Protein AF-A0A819F7Z0-F1 (afdb_monomer)

Radius of gyration: 18.14 Å; Cα contacts (8 Å, |Δi|>4): 166; chains: 1; bounding box: 42×40×56 Å

Structure (mmCIF, N/CA/C/O backbone):
data_AF-A0A819F7Z0-F1
#
_entry.id   AF-A0A819F7Z0-F1
#
loop_
_atom_site.group_PDB
_atom_site.id
_atom_site.type_symbol
_atom_site.label_atom_id
_atom_site.label_alt_id
_atom_site.label_comp_id
_atom_site.label_asym_id
_atom_site.label_entity_id
_atom_site.label_seq_id
_atom_site.pdbx_PDB_ins_code
_atom_site.Cartn_x
_atom_site.Cartn_y
_atom_site.Cartn_z
_atom_site.occupancy
_atom_site.B_iso_or_equiv
_atom_site.auth_seq_id
_atom_site.auth_comp_id
_atom_site.auth_asym_id
_atom_site.auth_atom_id
_atom_site.pdbx_PDB_model_num
ATOM 1 N N . MET A 1 1 ? -5.769 -18.808 21.322 1.00 32.03 1 MET A N 1
ATOM 2 C CA . MET A 1 1 ? -6.164 -18.012 22.504 1.00 32.03 1 MET A CA 1
ATOM 3 C C . MET A 1 1 ? -4.996 -17.107 22.854 1.00 32.03 1 MET A C 1
ATOM 5 O O . MET A 1 1 ? -4.140 -17.500 23.637 1.00 32.03 1 MET A O 1
ATOM 9 N N . ILE A 1 2 ? -4.914 -15.961 22.182 1.00 36.50 2 ILE A N 1
ATOM 10 C CA . ILE A 1 2 ? -3.963 -14.889 22.500 1.00 36.50 2 ILE A CA 1
ATOM 11 C C . ILE A 1 2 ? -4.590 -14.080 23.650 1.00 36.50 2 ILE A C 1
AT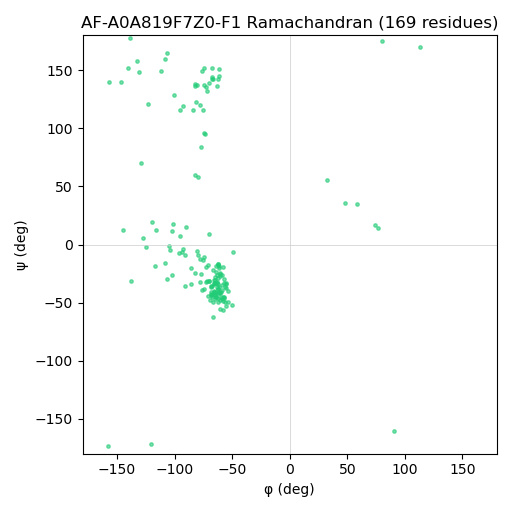OM 13 O O . ILE A 1 2 ? -5.813 -13.970 23.746 1.00 36.50 2 ILE A O 1
ATOM 17 N N . ASN A 1 3 ? -3.778 -13.692 24.634 1.00 37.12 3 ASN A N 1
ATOM 18 C CA . ASN A 1 3 ? -4.237 -13.242 25.948 1.00 37.12 3 ASN A CA 1
ATOM 19 C C . ASN A 1 3 ? -4.699 -11.777 25.912 1.00 37.12 3 ASN A C 1
ATOM 21 O O . ASN A 1 3 ? -3.964 -10.910 25.461 1.00 37.12 3 ASN A O 1
ATOM 25 N N . ASN A 1 4 ? -5.821 -11.473 26.577 1.00 44.72 4 ASN A N 1
ATOM 26 C CA . ASN A 1 4 ? -6.357 -10.119 26.844 1.00 44.72 4 ASN A CA 1
ATOM 27 C C . ASN A 1 4 ? -5.362 -9.087 27.437 1.00 44.72 4 ASN A C 1
ATOM 29 O O . ASN A 1 4 ? -5.719 -7.924 27.613 1.00 44.72 4 ASN A O 1
ATOM 33 N N . LYS A 1 5 ? -4.138 -9.492 27.799 1.00 42.12 5 LYS A N 1
ATOM 34 C CA . LYS A 1 5 ? -3.077 -8.592 28.271 1.00 42.12 5 LYS A CA 1
ATOM 35 C C . LYS A 1 5 ? -2.405 -7.815 27.133 1.00 42.12 5 LYS A C 1
ATOM 37 O O . LYS A 1 5 ? -1.936 -6.710 27.391 1.00 42.12 5 LYS A O 1
ATOM 42 N N . ASP A 1 6 ? -2.418 -8.339 25.908 1.00 55.25 6 ASP A N 1
ATOM 43 C CA . ASP A 1 6 ? -1.746 -7.717 24.759 1.00 55.25 6 ASP A CA 1
ATOM 44 C C . ASP A 1 6 ? -2.567 -6.535 24.195 1.00 55.25 6 ASP A C 1
ATOM 46 O O . ASP A 1 6 ? -2.015 -5.495 23.840 1.00 55.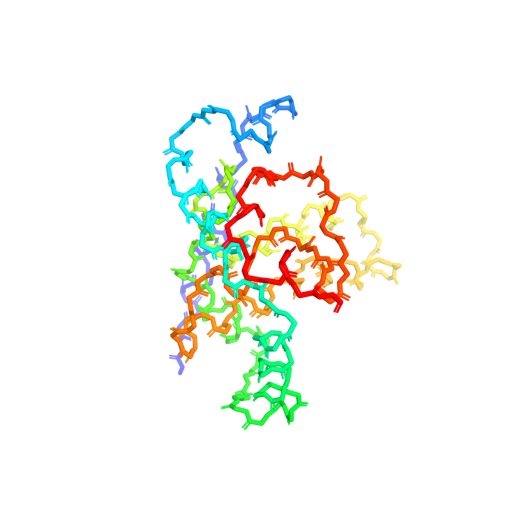25 6 ASP A O 1
ATOM 50 N N . ASN A 1 7 ? -3.901 -6.600 24.279 1.00 53.47 7 ASN A N 1
ATOM 51 C CA . ASN A 1 7 ? -4.796 -5.527 23.812 1.00 53.47 7 ASN A CA 1
ATOM 52 C C . ASN A 1 7 ? -4.681 -4.243 24.654 1.00 53.47 7 ASN A C 1
ATOM 54 O O . ASN A 1 7 ? -4.752 -3.134 24.126 1.00 53.47 7 ASN A O 1
ATOM 58 N N . ALA A 1 8 ? -4.475 -4.378 25.969 1.00 52.91 8 ALA A N 1
ATOM 59 C CA . ALA A 1 8 ? -4.279 -3.233 26.863 1.00 52.91 8 ALA A CA 1
ATOM 60 C C . ALA A 1 8 ? -2.928 -2.534 26.623 1.00 52.91 8 ALA A C 1
ATOM 62 O O . ALA A 1 8 ? -2.832 -1.318 26.775 1.00 52.91 8 ALA A O 1
ATOM 63 N N . SER A 1 9 ? -1.905 -3.295 26.216 1.00 56.44 9 SER A N 1
ATOM 64 C CA . SER A 1 9 ? -0.595 -2.774 25.809 1.00 56.44 9 SER A CA 1
ATOM 65 C C . SER A 1 9 ? -0.711 -1.918 24.545 1.00 56.44 9 SER A C 1
ATOM 67 O O . SER A 1 9 ? -0.237 -0.785 24.532 1.00 56.44 9 SER A O 1
ATOM 69 N N . ILE A 1 10 ? -1.423 -2.410 23.524 1.00 59.09 10 ILE A N 1
ATOM 70 C CA . ILE A 1 10 ? -1.656 -1.682 22.266 1.00 59.09 10 ILE A CA 1
ATOM 71 C C . ILE A 1 10 ? -2.378 -0.348 22.532 1.00 59.09 10 ILE A C 1
ATOM 73 O O . ILE A 1 10 ? -1.949 0.709 22.073 1.00 59.09 10 ILE A O 1
ATOM 77 N N . LEU A 1 11 ? -3.440 -0.364 23.340 1.00 53.66 11 LEU A N 1
ATOM 78 C CA . LEU A 1 11 ? -4.194 0.851 23.672 1.00 53.66 11 LEU A CA 1
ATOM 79 C C . LEU A 1 11 ? -3.381 1.866 24.492 1.00 53.66 11 LEU A C 1
ATOM 81 O O . LEU A 1 11 ? -3.565 3.071 24.329 1.00 53.66 11 LEU A O 1
ATOM 85 N N . GLN A 1 12 ? -2.477 1.403 25.360 1.00 52.19 12 GLN A N 1
ATOM 86 C CA . GLN A 1 12 ? -1.615 2.293 26.136 1.00 52.19 12 GLN A CA 1
ATOM 87 C C . GLN A 1 12 ? -0.564 2.971 25.246 1.00 52.19 12 GLN A C 1
ATOM 89 O O . GLN A 1 12 ? -0.399 4.184 25.338 1.00 52.19 12 GLN A O 1
ATOM 94 N N . THR A 1 13 ? 0.086 2.222 24.350 1.00 56.31 13 THR A N 1
ATOM 95 C CA . THR A 1 13 ? 1.039 2.769 23.368 1.00 56.31 13 THR A CA 1
ATOM 96 C C . THR A 1 13 ? 0.366 3.766 22.422 1.00 56.31 13 THR A C 1
ATOM 98 O O . THR A 1 13 ? 0.943 4.797 22.091 1.00 56.31 13 THR A 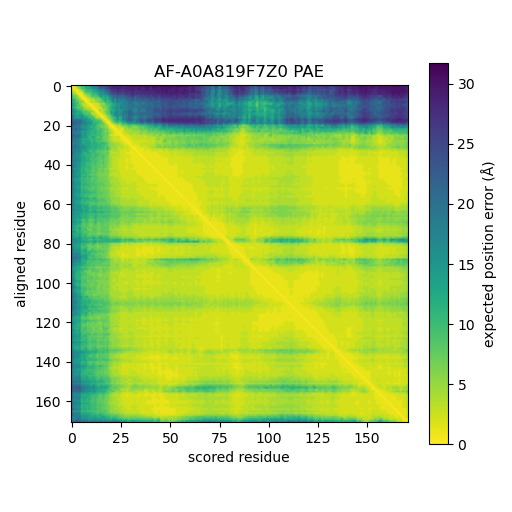O 1
ATOM 101 N N . PHE A 1 14 ? -0.885 3.506 22.041 1.00 54.91 14 PHE A N 1
ATOM 102 C CA . PHE A 1 14 ? -1.673 4.375 21.174 1.00 54.91 14 PHE A CA 1
ATOM 103 C C . PHE A 1 14 ? -1.891 5.794 21.738 1.00 54.91 14 PHE A C 1
ATOM 105 O O . PHE A 1 14 ? -1.789 6.779 21.005 1.00 54.91 14 PHE A O 1
ATOM 112 N N . CYS A 1 15 ? -2.158 5.922 23.042 1.00 51.34 15 CYS A N 1
ATOM 113 C CA . CYS A 1 15 ? -2.369 7.221 23.693 1.00 51.34 15 CYS A CA 1
ATOM 114 C C . CYS A 1 15 ? -1.129 8.133 23.674 1.00 51.34 15 CYS A C 1
ATOM 116 O O . CYS A 1 15 ? -1.281 9.353 23.743 1.00 51.34 15 CYS A O 1
ATOM 118 N N . ASP A 1 16 ? 0.069 7.560 23.546 1.00 50.47 16 ASP A N 1
ATOM 119 C CA . ASP A 1 16 ? 1.340 8.283 23.657 1.00 50.47 16 ASP A CA 1
ATOM 120 C C . ASP A 1 16 ? 1.893 8.760 22.293 1.00 50.47 16 ASP A C 1
ATOM 122 O O . ASP A 1 16 ? 2.869 9.508 22.243 1.00 50.47 16 ASP A O 1
ATOM 126 N N . LEU A 1 17 ? 1.261 8.379 21.172 1.00 55.66 17 LEU A N 1
ATOM 127 C CA . LEU A 1 17 ? 1.773 8.572 19.804 1.00 55.66 17 LEU A CA 1
ATOM 128 C C . LEU A 1 17 ? 1.370 9.885 19.107 1.00 55.66 17 LEU A C 1
ATOM 130 O O . LEU A 1 17 ? 1.550 10.031 17.897 1.00 55.66 17 LEU A O 1
ATOM 134 N N . SER A 1 18 ? 0.864 10.888 19.829 1.00 50.31 18 SER A N 1
ATOM 135 C CA . SER A 1 18 ? 0.569 12.189 19.211 1.00 50.31 18 SER A CA 1
ATOM 136 C C . SER A 1 18 ? 1.851 13.007 18.984 1.00 50.31 18 SER A C 1
ATOM 138 O O . SER A 1 18 ? 2.216 13.862 19.794 1.00 50.31 18 SER A O 1
ATOM 140 N N . ALA A 1 19 ? 2.547 12.750 17.878 1.00 56.69 19 ALA A N 1
ATOM 141 C CA . ALA A 1 19 ? 3.685 13.553 17.451 1.00 56.69 19 ALA A CA 1
ATOM 142 C C . ALA A 1 19 ? 3.233 14.920 16.901 1.00 56.69 19 ALA A C 1
ATOM 144 O O . ALA A 1 19 ? 2.302 15.034 16.105 1.00 56.69 19 ALA A O 1
ATOM 145 N N . THR A 1 20 ? 3.936 15.975 17.311 1.00 62.00 20 THR A N 1
ATOM 146 C CA . THR A 1 20 ? 3.755 17.374 16.897 1.00 62.00 20 THR A CA 1
ATOM 147 C C . THR A 1 20 ? 4.404 17.650 15.534 1.00 62.00 20 THR A C 1
ATOM 149 O O . THR A 1 20 ? 5.312 18.479 15.438 1.00 62.00 20 THR A O 1
ATOM 152 N N . LYS A 1 21 ? 4.011 16.922 14.484 1.00 70.31 21 LYS A N 1
ATOM 153 C CA . LYS A 1 21 ? 4.503 17.167 13.118 1.00 70.31 21 LYS A CA 1
ATOM 154 C C . LYS A 1 21 ? 3.709 18.311 12.480 1.00 70.31 21 LYS A C 1
ATOM 156 O O . LYS A 1 21 ? 2.491 18.385 12.652 1.00 70.31 21 LYS A O 1
ATOM 161 N N . LYS A 1 22 ? 4.384 19.240 11.796 1.00 75.31 22 LYS A N 1
ATOM 162 C CA . LYS A 1 22 ? 3.689 20.319 11.082 1.00 75.31 22 LYS A CA 1
ATOM 163 C C . LYS A 1 22 ? 3.090 19.779 9.794 1.00 75.31 22 LYS A C 1
ATOM 165 O O . LYS A 1 22 ? 3.654 18.875 9.190 1.00 75.31 22 LYS A O 1
ATOM 170 N N . VAL A 1 23 ? 1.973 20.366 9.370 1.00 77.25 23 VAL A N 1
ATOM 171 C CA . VAL A 1 23 ? 1.252 19.946 8.160 1.00 77.25 23 VAL A CA 1
ATOM 172 C C . VAL A 1 23 ? 2.161 19.989 6.929 1.00 77.25 23 VAL A C 1
ATOM 174 O O . VAL A 1 23 ? 2.077 19.101 6.091 1.00 77.25 23 VAL A O 1
ATOM 177 N N . GLU A 1 24 ? 3.065 20.970 6.845 1.00 81.50 24 GLU A N 1
ATOM 178 C CA . GLU A 1 24 ? 3.969 21.123 5.699 1.00 81.50 24 GLU A CA 1
ATOM 179 C C . GLU A 1 24 ? 5.065 20.048 5.620 1.00 81.50 24 GLU A C 1
ATOM 181 O O . GLU A 1 24 ? 5.663 19.877 4.563 1.00 81.50 24 GLU A O 1
ATOM 186 N N . ASP A 1 25 ? 5.326 19.332 6.717 1.00 82.19 25 ASP A N 1
ATOM 187 C CA . ASP A 1 25 ? 6.379 18.315 6.788 1.00 82.19 25 ASP A CA 1
ATOM 188 C C . ASP A 1 25 ? 5.863 16.909 6.411 1.00 82.19 25 ASP A C 1
ATOM 190 O O . ASP A 1 25 ? 6.655 15.963 6.337 1.00 82.19 25 ASP A O 1
ATOM 194 N N . PHE A 1 26 ? 4.543 16.733 6.258 1.00 86.06 26 PHE A N 1
ATOM 195 C CA . PHE A 1 26 ? 3.936 15.458 5.853 1.00 86.06 26 PHE A CA 1
ATOM 196 C C . PHE A 1 26 ? 4.152 15.181 4.366 1.00 86.06 26 PHE A C 1
ATOM 198 O O . PHE A 1 26 ? 4.233 16.110 3.563 1.00 86.06 26 PHE A O 1
ATOM 205 N N . TYR A 1 27 ? 4.197 13.897 4.000 1.00 87.75 27 TYR A N 1
ATOM 206 C CA . TYR A 1 27 ? 4.289 13.447 2.610 1.00 87.75 27 TYR A CA 1
ATOM 207 C C . TYR A 1 27 ? 5.535 13.996 1.870 1.00 87.75 27 TYR A C 1
ATOM 209 O O . TYR A 1 27 ? 5.521 14.300 0.673 1.00 87.75 27 TYR A O 1
ATOM 217 N N . ASN A 1 28 ? 6.646 14.137 2.603 1.00 89.31 28 ASN A N 1
ATOM 218 C CA . ASN A 1 28 ? 7.929 14.610 2.082 1.00 89.31 28 ASN A CA 1
ATOM 219 C C . ASN A 1 28 ? 8.705 13.471 1.392 1.00 89.31 28 ASN A C 1
ATOM 221 O O . ASN A 1 28 ? 9.041 12.469 2.018 1.00 89.31 28 ASN A O 1
ATOM 225 N N . HIS A 1 29 ? 9.035 13.674 0.115 1.00 91.12 29 HIS A N 1
ATOM 226 C CA . HIS A 1 29 ? 9.772 12.729 -0.731 1.00 91.12 29 HIS A CA 1
ATOM 227 C C . HIS A 1 29 ? 11.098 13.305 -1.248 1.00 91.12 29 HIS A C 1
ATOM 229 O O . HIS A 1 29 ? 11.619 12.832 -2.252 1.00 91.12 29 HIS A O 1
ATOM 235 N N . THR A 1 30 ? 11.636 14.353 -0.618 1.00 90.50 30 THR A N 1
ATOM 236 C CA . THR A 1 30 ? 12.908 14.975 -1.029 1.00 90.50 30 THR A CA 1
ATOM 237 C C . THR A 1 30 ? 14.065 14.660 -0.090 1.00 90.50 30 THR A C 1
ATOM 239 O O . THR A 1 30 ? 15.214 14.626 -0.523 1.00 90.50 30 THR A O 1
ATOM 242 N N . ASP A 1 31 ? 13.777 14.442 1.191 1.00 90.56 31 ASP A N 1
ATOM 243 C CA . ASP A 1 31 ? 14.750 14.096 2.222 1.00 90.56 31 ASP A CA 1
ATOM 244 C C . ASP A 1 31 ? 14.060 13.395 3.408 1.00 90.56 31 ASP A C 1
ATOM 246 O O . ASP A 1 31 ? 12.884 13.039 3.349 1.00 90.56 31 ASP A O 1
ATOM 250 N N . GLY A 1 32 ? 14.813 13.145 4.481 1.00 90.12 32 GLY A N 1
ATOM 251 C CA . GLY A 1 32 ? 14.300 12.563 5.719 1.00 90.12 32 GLY A CA 1
ATOM 252 C C . GLY A 1 32 ? 14.829 11.156 6.013 1.00 90.12 32 GLY A C 1
ATOM 253 O O . GLY A 1 32 ? 15.483 10.528 5.178 1.00 90.12 32 GLY A O 1
ATOM 254 N N . PRO A 1 33 ? 14.572 10.642 7.229 1.00 91.75 33 PRO A N 1
ATOM 255 C CA . PRO A 1 33 ? 15.134 9.373 7.690 1.00 91.75 33 PRO A CA 1
ATOM 256 C C . PRO A 1 33 ? 14.643 8.169 6.874 1.00 91.75 33 PRO A C 1
ATOM 258 O O . PRO A 1 33 ? 15.393 7.210 6.701 1.00 91.75 33 PRO A O 1
ATOM 261 N N . ARG A 1 34 ? 13.417 8.235 6.335 1.00 94.00 34 ARG A N 1
ATOM 262 C CA . ARG A 1 34 ? 12.808 7.161 5.539 1.00 94.00 34 ARG A CA 1
ATOM 263 C C . ARG A 1 34 ? 13.034 7.290 4.029 1.00 94.00 34 ARG A C 1
ATOM 265 O O . ARG A 1 34 ? 12.678 6.363 3.307 1.00 94.00 34 ARG A O 1
ATOM 272 N N . PHE A 1 35 ? 13.666 8.371 3.550 1.00 95.44 35 PHE A N 1
ATOM 273 C CA . PHE A 1 35 ? 13.789 8.677 2.116 1.00 95.44 35 PHE A CA 1
ATOM 274 C C . PHE A 1 35 ? 14.302 7.487 1.293 1.00 95.44 35 PHE A C 1
ATOM 276 O O . PHE A 1 35 ? 13.639 7.069 0.355 1.00 95.44 35 PHE A O 1
ATOM 283 N N . ASN A 1 36 ? 15.423 6.870 1.685 1.00 96.88 36 ASN A N 1
ATOM 284 C CA . ASN A 1 36 ? 16.008 5.750 0.930 1.00 96.88 36 ASN A CA 1
ATOM 285 C C . ASN A 1 36 ? 15.093 4.512 0.876 1.00 96.88 36 ASN A C 1
ATOM 287 O O . ASN A 1 36 ? 15.123 3.758 -0.096 1.00 96.88 36 ASN A O 1
ATOM 291 N N . THR A 1 37 ? 14.312 4.270 1.933 1.00 96.88 37 THR A N 1
ATOM 292 C CA . THR A 1 37 ? 13.354 3.157 1.986 1.00 96.88 37 THR A CA 1
ATOM 293 C C . THR A 1 37 ? 12.204 3.415 1.017 1.00 96.88 37 THR A C 1
ATOM 295 O O . THR A 1 37 ? 11.908 2.555 0.188 1.00 96.88 37 THR A O 1
ATOM 298 N N . VAL A 1 38 ? 11.645 4.627 1.060 1.00 97.50 38 VAL A N 1
ATOM 299 C CA . VAL A 1 38 ? 10.526 5.066 0.216 1.00 97.50 38 VAL A CA 1
ATOM 300 C C . VAL A 1 38 ? 10.939 5.171 -1.259 1.00 97.50 38 VAL A C 1
ATOM 302 O O . VAL A 1 38 ? 10.243 4.676 -2.141 1.00 97.50 38 VAL A O 1
ATOM 305 N N . GLU A 1 39 ? 12.111 5.732 -1.554 1.00 97.81 39 GLU A N 1
ATOM 306 C CA . GLU A 1 39 ? 12.659 5.817 -2.914 1.00 97.81 39 GLU A CA 1
ATOM 307 C C . GLU A 1 39 ? 12.854 4.416 -3.512 1.00 97.81 39 GLU A C 1
ATOM 309 O O . GLU A 1 39 ? 12.384 4.126 -4.614 1.00 97.81 39 GLU A O 1
ATOM 314 N N . LYS A 1 40 ? 13.471 3.495 -2.756 1.00 98.19 40 LYS A N 1
ATOM 315 C CA . LYS A 1 40 ? 13.643 2.102 -3.188 1.00 98.19 40 LYS A CA 1
ATOM 316 C C . LYS A 1 40 ? 12.300 1.396 -3.384 1.00 98.19 40 LYS A C 1
ATOM 318 O O . LYS A 1 40 ? 12.171 0.580 -4.301 1.00 98.19 40 LYS A O 1
ATOM 323 N N . PHE A 1 41 ? 11.322 1.665 -2.524 1.00 98.25 41 PHE A N 1
ATOM 324 C CA . PHE A 1 41 ? 9.969 1.141 -2.656 1.00 98.25 41 PHE A CA 1
ATOM 325 C C . PHE A 1 41 ? 9.354 1.563 -3.998 1.00 98.25 41 PHE A C 1
ATOM 327 O O . PHE A 1 41 ? 9.008 0.699 -4.808 1.00 98.25 41 PHE A O 1
ATOM 334 N N . TYR A 1 42 ? 9.295 2.869 -4.264 1.00 98.31 42 TYR A N 1
ATOM 335 C CA . TYR A 1 42 ? 8.649 3.417 -5.457 1.00 98.31 42 TYR A CA 1
ATOM 336 C C . TYR A 1 42 ? 9.424 3.109 -6.737 1.00 98.31 42 TYR A C 1
ATOM 338 O O . TYR A 1 42 ? 8.810 2.857 -7.770 1.00 98.31 42 TYR A O 1
ATOM 346 N N . TYR A 1 43 ? 10.755 3.005 -6.681 1.00 98.50 43 TYR A N 1
ATOM 347 C CA . TYR A 1 43 ? 11.538 2.478 -7.799 1.00 98.50 43 TYR A CA 1
ATOM 348 C C . TYR A 1 43 ? 11.063 1.074 -8.191 1.00 98.50 43 TYR A C 1
ATOM 350 O O . TYR A 1 43 ? 10.771 0.810 -9.358 1.00 98.50 43 TYR A O 1
ATOM 358 N N . ASN A 1 44 ? 10.927 0.166 -7.221 1.00 98.56 44 ASN A N 1
ATOM 359 C CA . ASN A 1 44 ? 10.447 -1.186 -7.500 1.00 98.56 44 ASN A CA 1
ATOM 360 C C . ASN A 1 44 ? 8.998 -1.184 -8.000 1.00 98.56 44 ASN A C 1
ATOM 362 O O . ASN A 1 44 ? 8.705 -1.890 -8.961 1.00 98.56 44 ASN A O 1
ATOM 366 N N . GLN A 1 45 ? 8.124 -0.376 -7.393 1.00 98.25 45 GLN A N 1
ATOM 367 C CA . GLN A 1 45 ? 6.724 -0.266 -7.795 1.00 98.25 45 GLN A CA 1
ATOM 368 C C . GLN A 1 45 ? 6.602 0.223 -9.245 1.00 98.25 45 GLN A C 1
ATOM 370 O O . GLN A 1 45 ? 6.030 -0.474 -10.081 1.00 98.25 45 GLN A O 1
ATOM 375 N N . HIS A 1 46 ? 7.199 1.369 -9.579 1.00 98.19 46 HIS A N 1
ATOM 376 C CA . HIS A 1 46 ? 7.082 1.974 -10.908 1.00 98.19 46 HIS A CA 1
ATOM 377 C C . HIS A 1 46 ? 7.731 1.135 -12.002 1.00 98.19 46 HIS A C 1
ATOM 379 O O . HIS A 1 46 ? 7.250 1.154 -13.129 1.00 98.19 46 HIS A O 1
ATOM 385 N N . THR A 1 47 ? 8.791 0.381 -11.700 1.00 98.00 47 THR A N 1
ATOM 386 C CA . THR A 1 47 ? 9.479 -0.451 -12.702 1.00 98.00 47 THR A CA 1
ATOM 387 C C . THR A 1 47 ? 8.814 -1.807 -12.950 1.00 98.00 47 THR A C 1
ATOM 389 O O . THR A 1 47 ? 9.010 -2.375 -14.025 1.00 98.00 47 THR A O 1
ATOM 392 N N . GLN A 1 48 ? 8.048 -2.336 -11.986 1.00 98.19 48 GLN A N 1
ATOM 393 C CA . GLN A 1 48 ? 7.525 -3.712 -12.025 1.00 98.19 48 GLN A CA 1
ATOM 394 C C . GLN A 1 48 ? 5.995 -3.821 -12.074 1.00 98.19 48 GLN A C 1
ATOM 396 O O . GLN A 1 48 ? 5.487 -4.875 -12.455 1.00 98.19 48 GLN A O 1
ATOM 401 N N . GLN A 1 49 ? 5.246 -2.775 -11.714 1.00 97.94 49 GLN A N 1
ATOM 402 C CA . GLN A 1 49 ? 3.789 -2.758 -11.873 1.00 97.94 49 GLN A CA 1
ATOM 403 C C . GLN A 1 49 ? 3.426 -2.576 -13.350 1.00 97.94 49 GLN A C 1
ATOM 405 O O . GLN A 1 49 ? 3.401 -1.463 -13.876 1.00 97.94 49 GLN A O 1
ATOM 410 N N . THR A 1 50 ? 3.166 -3.691 -14.025 1.00 98.06 50 THR A N 1
ATOM 411 C CA . THR A 1 50 ? 2.668 -3.735 -15.404 1.00 98.06 50 THR A CA 1
ATOM 412 C C . THR A 1 50 ? 1.201 -4.144 -15.433 1.00 98.06 50 THR A C 1
ATOM 414 O O . THR A 1 50 ? 0.677 -4.698 -14.459 1.00 98.06 50 THR A O 1
ATOM 417 N N . TYR A 1 51 ? 0.534 -3.932 -16.567 1.00 97.81 51 TYR A N 1
ATOM 418 C CA . TYR A 1 51 ? -0.814 -4.445 -16.800 1.00 97.81 51 TYR A CA 1
ATOM 419 C C . TYR A 1 51 ? -0.879 -5.961 -16.566 1.00 97.81 51 TYR A C 1
ATOM 421 O O . TYR A 1 51 ? -1.713 -6.439 -15.796 1.00 97.81 51 TYR A O 1
ATOM 429 N N . ASP A 1 52 ? 0.052 -6.717 -17.152 1.00 98.06 52 ASP A N 1
ATOM 430 C CA . ASP A 1 52 ? 0.113 -8.175 -17.002 1.00 98.06 52 ASP A CA 1
ATOM 431 C C . ASP A 1 52 ? 0.321 -8.601 -15.544 1.00 98.06 52 ASP A C 1
ATOM 433 O O . ASP A 1 52 ? -0.322 -9.542 -15.065 1.00 98.06 52 ASP A O 1
ATOM 437 N N . PHE A 1 53 ? 1.186 -7.895 -14.810 1.00 98.19 53 PHE A N 1
ATOM 438 C CA . PHE A 1 53 ? 1.403 -8.157 -13.393 1.00 98.19 53 PHE A CA 1
ATOM 439 C C . PHE A 1 53 ? 0.121 -7.922 -12.585 1.00 98.19 53 PHE A C 1
ATOM 441 O O . PHE A 1 53 ? -0.296 -8.818 -11.842 1.00 98.19 53 PHE A O 1
ATOM 448 N N . ALA A 1 54 ? -0.542 -6.779 -12.780 1.00 97.75 54 ALA A N 1
ATOM 449 C CA . ALA A 1 54 ? -1.789 -6.437 -12.102 1.00 97.75 54 ALA A CA 1
ATOM 450 C C . ALA A 1 54 ? -2.897 -7.460 -12.397 1.00 97.75 54 ALA A C 1
ATOM 452 O O . ALA A 1 54 ? -3.539 -7.965 -11.473 1.00 97.75 54 ALA A O 1
ATOM 453 N N . MET A 1 55 ? -3.063 -7.859 -13.662 1.00 98.25 55 MET A N 1
ATOM 454 C CA . MET A 1 55 ? -4.024 -8.894 -14.055 1.00 98.25 55 MET A CA 1
ATOM 4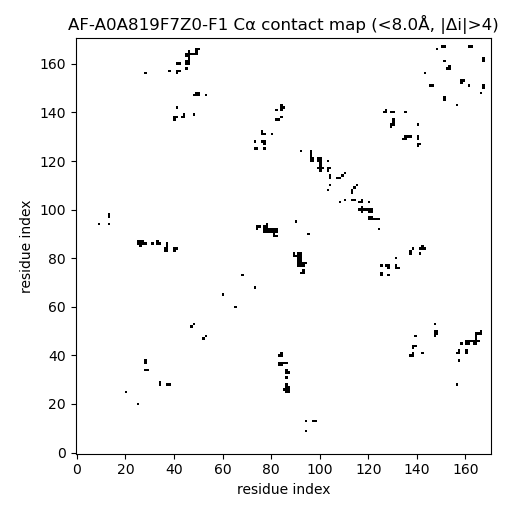55 C C . MET A 1 55 ? -3.698 -10.253 -13.420 1.00 98.25 55 MET A C 1
ATOM 457 O O . MET A 1 55 ? -4.603 -10.971 -12.985 1.00 98.25 55 MET A O 1
ATOM 461 N N . SER A 1 56 ? -2.412 -10.605 -13.306 1.00 97.81 56 SER A N 1
ATOM 462 C CA . SER A 1 56 ? -1.993 -11.835 -12.624 1.00 97.81 56 SER A CA 1
ATOM 463 C C . SER A 1 56 ? -2.332 -11.813 -11.129 1.00 97.81 56 SER A C 1
ATOM 465 O O . SER A 1 56 ? -2.814 -12.814 -10.592 1.00 97.81 56 SER A O 1
ATOM 467 N N . LYS A 1 57 ? -2.143 -10.665 -10.461 1.00 96.88 57 LYS A N 1
ATOM 468 C CA . LYS A 1 57 ? -2.467 -10.477 -9.043 1.00 96.88 57 LYS A CA 1
ATOM 469 C C . LYS A 1 57 ? -3.971 -10.500 -8.813 1.00 96.88 57 LYS A C 1
ATOM 471 O O . LYS A 1 57 ? -4.419 -11.203 -7.909 1.00 96.88 57 LYS A O 1
ATOM 476 N N . MET A 1 58 ? -4.745 -9.839 -9.673 1.00 96.38 58 MET A N 1
ATOM 477 C CA . MET A 1 58 ? -6.206 -9.900 -9.645 1.00 96.38 58 MET A CA 1
ATOM 478 C C . MET A 1 58 ? -6.682 -11.352 -9.737 1.00 96.38 58 MET A C 1
ATOM 480 O O . MET A 1 58 ? -7.359 -11.823 -8.831 1.00 96.38 58 MET A O 1
ATOM 484 N N . LYS A 1 59 ? -6.221 -12.112 -10.736 1.00 97.50 59 LYS A N 1
ATOM 485 C CA . LYS A 1 59 ? -6.561 -13.536 -10.879 1.00 97.50 59 LYS A CA 1
ATOM 486 C C . LYS A 1 59 ? -6.146 -14.386 -9.671 1.00 97.50 59 LYS A C 1
ATOM 488 O O . LYS A 1 59 ? -6.820 -15.349 -9.309 1.00 97.50 59 LYS A O 1
ATOM 493 N N . ASN A 1 60 ? -5.019 -14.057 -9.042 1.00 95.69 60 ASN A N 1
ATOM 494 C CA . ASN A 1 60 ? -4.541 -14.774 -7.864 1.00 95.69 60 ASN A CA 1
ATOM 495 C C . ASN A 1 60 ? -5.448 -14.557 -6.640 1.00 95.69 60 ASN A C 1
ATOM 497 O O . ASN A 1 60 ? -5.614 -15.492 -5.856 1.00 95.69 60 ASN A O 1
ATOM 501 N N . TYR A 1 61 ? -6.021 -13.361 -6.469 1.00 95.31 61 TYR A N 1
ATOM 502 C CA . TYR A 1 61 ? -6.758 -12.967 -5.261 1.00 95.31 61 TYR A CA 1
ATOM 503 C C . TYR A 1 61 ? -8.286 -12.858 -5.435 1.00 95.31 61 TYR A C 1
ATOM 505 O O . TYR A 1 61 ? -8.997 -12.908 -4.434 1.00 95.31 61 TYR A O 1
ATOM 513 N N . GLU A 1 62 ? -8.812 -12.802 -6.665 1.00 95.62 62 GLU A N 1
ATOM 514 C CA . GLU A 1 62 ? -10.240 -12.567 -6.969 1.00 95.62 62 GLU A CA 1
ATOM 515 C C . GLU A 1 62 ? -11.198 -13.576 -6.321 1.00 95.62 62 GLU A C 1
ATOM 517 O O . GLU A 1 62 ? -12.329 -13.236 -5.984 1.00 95.62 62 GLU A O 1
ATOM 522 N N . ASN A 1 63 ? -10.742 -14.813 -6.102 1.00 95.69 63 ASN A N 1
ATOM 523 C CA . ASN A 1 63 ? -11.568 -15.876 -5.529 1.00 95.69 63 ASN A CA 1
ATOM 524 C C . ASN A 1 63 ? -11.713 -15.789 -4.001 1.00 95.69 63 ASN A C 1
ATOM 526 O O . ASN A 1 63 ? -12.482 -16.564 -3.437 1.00 95.69 63 ASN A O 1
ATOM 530 N N . MET A 1 64 ? -10.961 -14.905 -3.328 1.00 93.25 64 MET A N 1
ATOM 531 C CA . MET A 1 64 ? -11.028 -14.673 -1.874 1.00 93.25 64 MET A CA 1
ATOM 532 C C . MET A 1 64 ? -11.004 -15.962 -1.023 1.00 93.25 64 MET A C 1
ATOM 534 O O . MET A 1 64 ? -11.657 -16.064 0.009 1.00 93.25 64 MET A O 1
ATOM 538 N N . ASN A 1 65 ? -10.248 -16.974 -1.455 1.00 94.75 65 ASN A N 1
ATOM 539 C CA . ASN A 1 65 ? -10.275 -18.327 -0.884 1.00 94.75 65 ASN A CA 1
ATOM 540 C C . ASN A 1 65 ? -8.951 -18.756 -0.230 1.00 94.75 65 ASN A C 1
ATOM 542 O O . ASN A 1 65 ? -8.747 -19.940 0.033 1.00 94.75 65 ASN A O 1
ATOM 546 N N . LYS A 1 66 ? -8.031 -17.813 -0.006 1.00 93.44 66 LYS A N 1
ATOM 547 C CA . LYS A 1 66 ? -6.690 -18.107 0.523 1.00 93.44 66 LYS A CA 1
ATOM 548 C C . LYS A 1 66 ? -6.634 -18.164 2.044 1.00 93.44 66 LYS A C 1
ATOM 550 O O . LYS A 1 66 ? -5.831 -18.915 2.587 1.00 93.44 66 LYS A O 1
ATOM 555 N N . LEU A 1 67 ? -7.436 -17.342 2.714 1.00 92.38 67 LEU A N 1
ATOM 556 C CA . LEU A 1 67 ? -7.378 -17.151 4.156 1.00 92.38 67 LEU A CA 1
ATOM 557 C C . LEU A 1 67 ? -8.727 -16.629 4.658 1.00 92.38 67 LEU A C 1
ATOM 559 O O . LEU A 1 67 ? -9.343 -15.789 4.006 1.00 92.38 67 LEU A O 1
ATOM 563 N N . VAL A 1 68 ? -9.171 -17.130 5.809 1.00 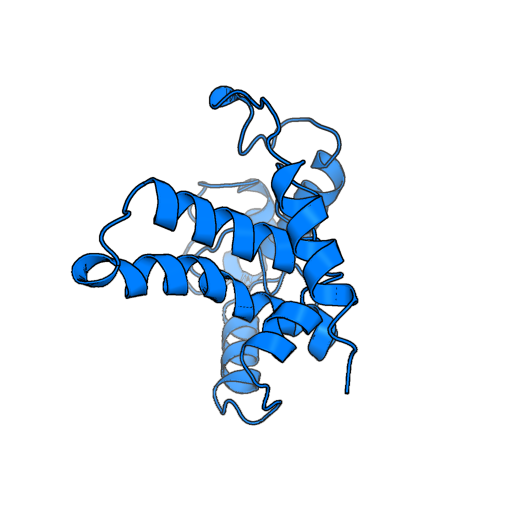93.88 68 VAL A N 1
ATOM 564 C CA . VAL A 1 68 ? -10.359 -16.651 6.521 1.00 93.88 68 VAL A CA 1
ATOM 565 C C . VAL A 1 68 ? -9.907 -16.242 7.913 1.00 93.88 68 VAL A C 1
ATOM 567 O O . VAL A 1 68 ? -9.344 -17.070 8.628 1.00 93.88 68 VAL A O 1
ATOM 570 N N . LEU A 1 69 ? -10.130 -14.979 8.265 1.00 92.50 69 LEU A N 1
ATOM 571 C CA . LEU A 1 69 ? -9.790 -14.398 9.561 1.00 92.50 69 LEU A CA 1
ATOM 572 C C . LEU A 1 69 ? -10.994 -13.650 10.117 1.00 92.50 69 LEU A C 1
ATOM 574 O O . LEU A 1 69 ? -11.757 -13.048 9.356 1.00 92.50 69 LEU A O 1
ATOM 578 N N . ASP A 1 70 ? -11.113 -13.637 11.441 1.00 94.00 70 ASP A N 1
ATOM 579 C CA . ASP A 1 70 ? -11.921 -12.629 12.111 1.00 94.00 70 ASP A CA 1
ATOM 580 C C . ASP A 1 70 ? -11.259 -11.243 11.945 1.00 94.00 70 ASP A C 1
ATOM 582 O O . ASP A 1 70 ? -10.032 -11.152 11.830 1.00 94.00 70 ASP A O 1
ATOM 586 N N . PRO A 1 71 ? -12.024 -10.133 11.952 1.00 90.00 71 PRO A N 1
ATOM 587 C CA . PRO A 1 71 ? -11.456 -8.795 11.759 1.00 90.00 71 PRO A CA 1
ATOM 588 C C . PRO A 1 71 ? -10.336 -8.442 12.748 1.00 90.00 71 PRO A C 1
ATOM 590 O O . PRO A 1 71 ? -9.387 -7.756 12.380 1.00 90.00 71 PRO A O 1
ATOM 593 N N . TRP A 1 72 ? -10.429 -8.929 13.990 1.00 93.06 72 TRP A N 1
ATOM 594 C CA . TRP A 1 72 ? -9.387 -8.729 15.000 1.00 93.06 72 TRP A CA 1
ATOM 595 C C . TRP A 1 72 ? -8.094 -9.467 14.646 1.00 93.06 72 TRP A C 1
ATOM 597 O O . TRP A 1 72 ? -7.024 -8.869 14.687 1.00 93.06 72 TRP A O 1
ATOM 607 N N . ASP A 1 73 ? -8.196 -10.725 14.218 1.00 93.81 73 ASP A N 1
ATOM 608 C CA . ASP A 1 73 ? -7.034 -11.515 13.804 1.00 93.81 73 ASP A CA 1
ATOM 609 C C . ASP A 1 73 ? -6.341 -10.880 12.586 1.00 93.81 73 ASP A C 1
ATOM 611 O O . ASP A 1 73 ? -5.117 -10.915 12.471 1.00 93.81 73 ASP A O 1
ATOM 615 N N . ALA A 1 74 ? -7.108 -10.260 11.680 1.00 93.31 74 ALA A N 1
ATOM 616 C CA . ALA A 1 74 ? -6.554 -9.513 10.551 1.00 93.31 74 ALA A CA 1
ATOM 617 C C . ALA A 1 74 ? -5.782 -8.259 11.003 1.00 93.31 74 ALA A C 1
ATOM 619 O O . ALA A 1 74 ? -4.706 -7.985 10.470 1.00 93.31 74 ALA A O 1
ATOM 620 N N . LEU A 1 75 ? -6.287 -7.529 12.005 1.00 93.31 75 LEU A N 1
ATOM 621 C CA . LEU A 1 75 ? -5.573 -6.400 12.613 1.00 93.31 75 LEU A CA 1
ATOM 622 C C . LEU A 1 75 ? -4.289 -6.863 13.315 1.00 93.31 75 LEU A C 1
ATOM 624 O O . LEU A 1 75 ? -3.234 -6.264 13.114 1.00 93.31 75 LEU A O 1
ATOM 628 N N . GLU A 1 76 ? -4.351 -7.945 14.097 1.00 91.94 76 GLU A N 1
ATOM 629 C CA . GLU A 1 76 ? -3.184 -8.513 14.785 1.00 91.94 76 GLU A CA 1
ATOM 630 C C . GLU A 1 76 ? -2.118 -9.010 13.804 1.00 91.94 76 GLU A C 1
ATOM 632 O O . GLU A 1 76 ? -0.927 -8.821 14.045 1.00 91.94 76 GLU A O 1
ATOM 637 N N . LEU A 1 77 ? -2.522 -9.579 12.664 1.00 90.69 77 LEU A N 1
ATOM 638 C CA . LEU A 1 77 ? -1.596 -9.984 11.604 1.00 90.69 77 LEU A CA 1
ATOM 639 C C . LEU A 1 77 ? -0.836 -8.788 11.000 1.00 90.69 77 LEU A C 1
ATOM 641 O O . LEU A 1 77 ? 0.283 -8.950 10.515 1.00 90.69 77 LEU A O 1
ATOM 645 N N . GLY A 1 78 ? -1.414 -7.584 11.062 1.00 84.81 78 GLY A N 1
ATOM 646 C CA . GLY A 1 78 ? -0.747 -6.323 10.729 1.00 84.81 78 GLY A CA 1
ATOM 647 C C . GLY A 1 78 ? 0.153 -5.764 11.842 1.00 84.81 78 GLY A C 1
ATOM 648 O O . GLY A 1 78 ? 0.860 -4.786 11.609 1.00 84.81 78 GLY A O 1
ATOM 649 N N . GLY A 1 79 ? 0.167 -6.374 13.033 1.00 81.88 79 GLY A N 1
ATOM 650 C CA . GLY A 1 79 ? 0.832 -5.892 14.253 1.00 81.88 79 GLY A CA 1
ATOM 651 C C . GLY A 1 79 ? 2.364 -5.920 14.266 1.00 81.88 79 GLY A C 1
ATOM 652 O O . GLY A 1 79 ?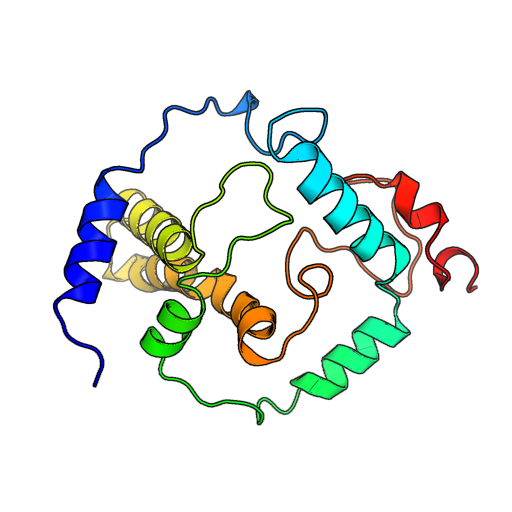 2.967 -5.695 15.306 1.00 81.88 79 GLY A O 1
ATOM 653 N N . SER A 1 80 ? 3.002 -6.198 13.133 1.00 77.38 80 SER A N 1
ATOM 654 C CA . SER A 1 80 ? 4.453 -6.051 12.943 1.00 77.38 80 SER A CA 1
ATOM 655 C C . SER A 1 80 ? 4.807 -5.594 11.527 1.00 77.38 80 SER A C 1
ATOM 657 O O . SER A 1 80 ? 5.942 -5.760 11.075 1.00 77.38 80 SER A O 1
ATOM 659 N N . PHE A 1 81 ? 3.806 -5.149 10.766 1.00 90.62 81 PHE A N 1
ATOM 660 C CA . PHE A 1 81 ? 3.993 -4.701 9.399 1.00 90.62 81 PHE A CA 1
ATOM 661 C C . PHE A 1 81 ? 4.169 -3.184 9.407 1.00 90.62 81 PHE A C 1
ATOM 663 O O . PHE A 1 81 ? 3.244 -2.450 9.758 1.00 90.62 81 PHE A O 1
ATOM 670 N N . VAL A 1 82 ? 5.359 -2.744 9.000 1.00 92.88 82 VAL A N 1
ATOM 671 C CA . VAL A 1 82 ? 5.696 -1.338 8.768 1.00 92.88 82 VAL A CA 1
ATOM 672 C C . VAL A 1 82 ? 5.632 -1.077 7.269 1.00 92.88 82 VAL A C 1
ATOM 674 O O . VAL A 1 82 ? 6.239 -1.807 6.484 1.00 92.88 82 VAL A O 1
ATOM 677 N N . ASP A 1 83 ? 4.894 -0.043 6.878 1.00 95.31 83 ASP A N 1
ATOM 678 C CA . ASP A 1 83 ? 4.721 0.342 5.479 1.00 95.31 83 ASP A CA 1
ATOM 679 C C . ASP A 1 83 ? 5.980 1.044 4.956 1.00 95.31 83 ASP A C 1
ATOM 681 O O . ASP A 1 83 ? 6.363 2.102 5.458 1.00 95.31 83 ASP A O 1
ATOM 685 N N . ASP A 1 84 ? 6.653 0.442 3.976 1.00 96.12 84 ASP A N 1
ATOM 686 C CA . ASP A 1 84 ? 7.880 0.979 3.372 1.00 96.12 84 ASP A CA 1
ATOM 687 C C . ASP A 1 84 ? 7.626 2.147 2.407 1.00 96.12 84 ASP A C 1
ATOM 689 O O . ASP A 1 84 ? 8.576 2.840 2.041 1.00 96.12 84 ASP A O 1
ATOM 693 N N . SER A 1 85 ? 6.375 2.373 1.998 1.00 96.44 85 SER A N 1
ATOM 694 C CA . SER A 1 85 ? 5.994 3.491 1.128 1.00 96.44 85 SER A CA 1
ATOM 695 C C . SER A 1 85 ? 5.712 4.781 1.893 1.00 96.44 85 SER A C 1
ATOM 697 O O . SER A 1 85 ? 5.755 5.856 1.301 1.00 96.44 85 SER A O 1
ATOM 699 N N . ASP A 1 86 ? 5.437 4.678 3.196 1.00 94.69 86 ASP A N 1
ATOM 700 C CA . ASP A 1 86 ? 5.015 5.799 4.028 1.00 94.69 86 ASP A CA 1
ATOM 701 C C . ASP A 1 86 ? 6.233 6.607 4.531 1.00 94.69 86 ASP A C 1
ATOM 703 O O . ASP A 1 86 ? 7.056 6.082 5.293 1.00 94.69 86 ASP A O 1
ATOM 707 N N . PRO A 1 87 ? 6.387 7.887 4.138 1.00 93.06 87 PRO A N 1
ATOM 708 C CA . PRO A 1 87 ? 7.498 8.719 4.597 1.00 93.06 87 PRO A CA 1
ATOM 709 C C . PRO A 1 87 ? 7.312 9.257 6.027 1.00 93.06 87 PRO A C 1
ATOM 711 O O . PRO A 1 87 ? 8.257 9.798 6.609 1.00 93.06 87 PRO A O 1
ATOM 714 N N . ASP A 1 88 ? 6.114 9.143 6.601 1.00 88.62 88 ASP A N 1
ATOM 715 C CA . ASP A 1 88 ? 5.681 9.889 7.779 1.00 88.62 88 ASP A CA 1
ATOM 716 C C . ASP A 1 88 ? 5.713 9.084 9.078 1.00 88.62 88 ASP A C 1
ATOM 718 O O . ASP A 1 88 ? 5.871 9.680 10.148 1.00 88.62 88 ASP A O 1
ATOM 722 N N . THR A 1 89 ? 5.587 7.758 9.016 1.00 84.50 89 THR A N 1
ATOM 723 C CA . THR A 1 89 ? 5.453 6.927 10.221 1.00 84.50 89 THR A CA 1
ATOM 724 C C . THR A 1 89 ? 6.107 5.564 10.079 1.00 84.50 89 THR A C 1
ATOM 726 O O . THR A 1 89 ? 5.969 4.941 9.044 1.00 84.50 89 THR A O 1
ATOM 729 N N . GLU A 1 90 ? 6.781 5.069 11.121 1.00 86.75 90 GLU A N 1
ATOM 730 C CA . GLU A 1 90 ? 7.254 3.672 11.223 1.00 86.75 90 GLU A CA 1
ATOM 731 C C . GLU A 1 90 ? 6.345 2.823 12.130 1.00 86.75 90 GLU A C 1
ATOM 733 O O . GLU A 1 90 ? 6.758 1.786 12.643 1.00 86.75 90 GLU A O 1
ATOM 738 N N . LEU A 1 91 ? 5.122 3.293 12.390 1.00 86.88 91 LEU A N 1
ATOM 739 C CA . LEU A 1 91 ? 4.170 2.577 13.231 1.00 86.88 91 LEU A CA 1
ATOM 740 C C . LEU A 1 91 ? 3.704 1.279 12.579 1.00 86.88 91 LEU A C 1
ATOM 742 O O . LEU A 1 91 ? 3.458 1.228 11.372 1.00 86.88 91 LEU A O 1
ATOM 746 N N . ASP A 1 92 ? 3.497 0.257 13.410 1.00 89.25 92 ASP A N 1
ATOM 747 C CA . ASP A 1 92 ? 2.821 -0.956 12.962 1.00 89.25 92 ASP A CA 1
ATOM 748 C C . ASP A 1 92 ? 1.400 -0.615 12.498 1.00 89.25 92 ASP A C 1
ATOM 750 O O . ASP A 1 92 ? 0.708 0.228 13.086 1.00 89.25 92 ASP A O 1
ATOM 754 N N . GLN A 1 93 ? 0.923 -1.319 11.471 1.00 90.62 93 GLN A N 1
ATOM 755 C CA . GLN A 1 93 ? -0.361 -1.004 10.841 1.00 90.62 93 GLN A CA 1
ATOM 756 C C . GLN A 1 93 ? -1.574 -1.090 11.766 1.00 90.62 93 GLN A C 1
ATOM 758 O O . GLN A 1 93 ? -2.557 -0.370 11.568 1.00 90.62 93 GLN A O 1
ATOM 763 N N . ILE A 1 94 ? -1.515 -1.918 12.810 1.00 92.31 94 ILE A N 1
ATOM 764 C CA . ILE A 1 94 ? -2.577 -1.954 13.817 1.00 92.31 94 ILE A CA 1
ATOM 765 C C . ILE A 1 94 ? -2.718 -0.601 14.531 1.00 92.31 94 ILE A C 1
ATOM 767 O O . ILE A 1 94 ? -3.835 -0.116 14.711 1.00 92.31 94 ILE A O 1
ATOM 771 N N . PHE A 1 95 ? -1.605 0.056 14.877 1.00 90.69 95 PHE A N 1
ATOM 772 C CA . PHE A 1 95 ? -1.632 1.357 15.547 1.00 90.69 95 PHE A CA 1
ATOM 773 C C . PHE A 1 95 ? -2.149 2.450 14.620 1.00 90.69 95 PHE A C 1
ATOM 775 O O . PHE A 1 95 ? -2.998 3.234 15.041 1.00 90.69 95 PHE A O 1
ATOM 782 N N . HIS A 1 96 ? -1.704 2.462 13.359 1.00 91.62 96 HIS A N 1
ATOM 783 C CA . HIS A 1 96 ? -2.220 3.377 12.335 1.00 91.62 96 HIS A CA 1
ATOM 784 C C . HIS A 1 96 ? -3.737 3.238 12.160 1.00 91.62 96 HIS A C 1
ATOM 786 O O . HIS A 1 96 ? -4.468 4.228 12.200 1.00 91.62 96 HIS A O 1
ATOM 792 N N . SER A 1 97 ? -4.235 2.002 12.084 1.00 93.62 97 SER A N 1
ATOM 793 C CA . SER A 1 97 ? -5.669 1.713 11.956 1.00 93.62 97 SER A CA 1
ATOM 794 C C . SER A 1 97 ? -6.482 2.307 13.113 1.00 93.62 97 SER A C 1
ATOM 796 O O . SER A 1 97 ? -7.495 2.979 12.895 1.00 93.62 97 SER A O 1
ATOM 798 N N . PHE A 1 98 ? -6.010 2.145 14.355 1.00 93.94 98 PHE A N 1
ATOM 799 C CA . PHE A 1 98 ? -6.622 2.802 15.514 1.00 93.94 98 PHE A CA 1
ATOM 800 C C . PHE A 1 98 ? -6.484 4.327 15.471 1.00 93.94 98 PHE A C 1
ATOM 802 O O . PHE A 1 98 ? -7.399 5.033 15.896 1.00 93.94 98 PHE A O 1
ATOM 809 N N . GLN A 1 99 ? -5.383 4.851 14.927 1.00 90.94 99 GLN A N 1
ATOM 810 C CA . GLN A 1 99 ? -5.126 6.290 14.827 1.00 90.94 99 GLN A CA 1
ATOM 811 C C . GLN A 1 99 ? -6.139 6.977 13.939 1.00 90.94 99 GLN A C 1
ATOM 813 O O . GLN A 1 99 ? -6.715 7.995 14.336 1.00 90.94 99 GLN A O 1
ATOM 818 N N . VAL A 1 100 ? -6.420 6.376 12.789 1.00 93.50 100 VAL A N 1
ATOM 819 C CA . VAL A 1 100 ? -7.448 6.851 11.872 1.00 93.50 100 VAL A CA 1
ATOM 820 C C . VAL A 1 100 ? -8.833 6.700 12.504 1.00 93.50 100 VAL A C 1
ATOM 822 O O . VAL A 1 100 ? -9.580 7.680 12.564 1.00 93.50 100 VAL A O 1
ATOM 825 N N . ALA A 1 101 ? -9.164 5.523 13.047 1.00 96.00 101 ALA A N 1
ATOM 826 C CA . ALA A 1 101 ? -10.473 5.259 13.648 1.00 96.00 101 ALA A CA 1
ATOM 827 C C . ALA A 1 101 ? -10.807 6.225 14.800 1.00 96.00 101 ALA A C 1
ATOM 829 O O . ALA A 1 101 ? -11.870 6.848 14.800 1.00 96.00 101 ALA A O 1
ATOM 830 N N . GLU A 1 102 ? -9.888 6.421 15.748 1.00 95.38 102 GLU A N 1
ATOM 831 C CA . GLU A 1 102 ? -10.098 7.313 16.893 1.00 95.38 102 GLU A CA 1
ATOM 832 C C . GLU A 1 102 ? -10.079 8.792 16.501 1.00 95.38 102 GLU A C 1
ATOM 834 O O . GLU A 1 102 ? -10.795 9.597 17.104 1.00 95.38 102 GLU A O 1
ATOM 839 N N . SER A 1 103 ? -9.302 9.174 15.484 1.00 91.69 103 SER A N 1
ATOM 840 C CA . SER A 1 103 ? -9.345 10.539 14.947 1.00 91.69 103 SER A CA 1
ATOM 841 C C . SER A 1 103 ? -10.707 10.835 14.320 1.00 91.69 103 SER A C 1
ATOM 843 O O . SER A 1 103 ? -11.302 11.877 14.604 1.00 91.69 103 SER A O 1
ATOM 845 N N . LEU A 1 104 ? -11.251 9.892 13.543 1.00 94.31 104 LEU A N 1
ATOM 846 C CA . LEU A 1 104 ? -12.590 9.999 12.964 1.00 94.31 104 LEU A CA 1
ATOM 847 C C . LEU A 1 104 ? -13.675 9.991 14.042 1.00 94.31 104 LEU A C 1
ATOM 849 O O . LEU A 1 104 ? -14.591 10.806 13.972 1.00 94.31 104 LEU A O 1
ATOM 853 N N . ARG A 1 105 ? -13.550 9.152 15.076 1.00 96.31 105 ARG A N 1
ATOM 854 C CA . ARG A 1 105 ? -14.489 9.128 16.206 1.00 96.31 105 ARG A CA 1
ATOM 855 C C . ARG A 1 105 ? -14.531 10.459 16.951 1.00 96.31 105 ARG A C 1
ATOM 857 O O . ARG A 1 105 ? -15.608 10.948 17.278 1.00 96.31 105 ARG A O 1
ATOM 864 N N . LYS A 1 106 ? -13.375 11.090 17.184 1.00 93.88 106 LYS A N 1
ATOM 865 C CA . LYS A 1 106 ? -13.289 12.417 17.821 1.00 93.88 106 LYS A CA 1
ATOM 866 C C . LYS A 1 106 ? -13.855 13.530 16.935 1.00 93.88 106 LYS A C 1
ATOM 868 O O . LYS A 1 106 ? -14.531 14.418 17.448 1.00 93.88 106 LYS A O 1
ATOM 873 N N . ALA A 1 107 ? -13.580 13.493 15.631 1.00 93.25 107 ALA A N 1
ATOM 874 C CA . ALA A 1 107 ? -14.062 14.497 14.682 1.00 93.25 107 ALA A CA 1
ATOM 875 C C . ALA A 1 107 ? -15.569 14.366 14.386 1.00 93.25 107 ALA A C 1
ATOM 877 O O . ALA A 1 107 ? -16.248 15.370 14.172 1.00 93.25 107 ALA A O 1
ATOM 878 N N . PHE A 1 108 ? -16.099 13.140 14.414 1.00 95.50 108 PHE A N 1
ATOM 879 C CA . PHE A 1 108 ? -17.483 12.803 14.081 1.00 95.50 108 PHE A CA 1
ATOM 880 C C . PHE A 1 108 ? -18.126 11.946 15.189 1.00 95.50 108 PHE A C 1
ATOM 882 O O . PHE A 1 108 ? -18.393 10.768 14.966 1.00 95.50 108 PHE A O 1
ATOM 889 N N . PRO A 1 109 ? -18.398 12.509 16.381 1.00 95.94 109 PRO A N 1
ATOM 890 C CA . PRO A 1 109 ? -18.738 11.730 17.580 1.00 95.94 109 PRO A CA 1
ATOM 891 C C . PRO A 1 109 ? -20.149 11.125 17.607 1.00 95.94 109 PRO A C 1
ATOM 893 O O . PRO A 1 109 ? -20.444 10.330 18.493 1.00 95.94 109 PRO A O 1
ATOM 896 N N . ASP A 1 110 ? -21.037 11.506 16.687 1.00 97.56 110 ASP A N 1
ATOM 897 C CA . ASP A 1 110 ? -22.380 10.922 16.574 1.00 97.56 110 ASP A CA 1
ATOM 898 C C . ASP A 1 110 ? -22.279 9.512 15.967 1.00 97.56 110 ASP A C 1
ATOM 900 O O . ASP A 1 110 ? -22.184 9.355 14.749 1.00 97.56 110 ASP A O 1
ATOM 904 N N . GLU A 1 111 ? -22.236 8.493 16.827 1.00 95.50 111 GLU A N 1
ATOM 905 C CA . GLU A 1 111 ? -22.060 7.086 16.440 1.00 95.50 111 GLU A CA 1
ATOM 906 C C . GLU A 1 111 ? -23.238 6.542 15.620 1.00 95.50 111 GLU A C 1
ATOM 908 O O . GLU A 1 111 ? -23.017 5.769 14.686 1.00 95.50 111 GLU A O 1
ATOM 913 N N . ASP A 1 112 ? -24.466 6.998 15.882 1.00 97.56 112 ASP A N 1
ATOM 914 C CA . ASP A 1 112 ? -25.646 6.587 15.111 1.00 97.56 112 ASP A CA 1
ATOM 915 C C . ASP A 1 112 ? -25.545 7.063 13.654 1.00 97.56 112 ASP A C 1
ATOM 917 O O . ASP A 1 112 ? -25.992 6.385 12.724 1.00 97.56 112 ASP A O 1
ATOM 921 N N . LYS A 1 113 ? -24.924 8.229 13.434 1.00 97.62 113 LYS A N 1
ATOM 922 C CA . LYS A 1 113 ? -24.741 8.812 12.100 1.00 97.62 113 LYS A CA 1
ATOM 923 C C . LYS A 1 113 ? -23.430 8.411 11.418 1.00 97.62 113 LYS A C 1
ATOM 925 O O . LYS A 1 113 ? -23.397 8.280 10.190 1.00 97.62 113 LYS A O 1
ATOM 930 N N . TYR A 1 114 ? -22.349 8.257 12.180 1.00 98.06 114 TYR A N 1
ATOM 931 C CA . TYR A 1 114 ? -20.982 8.139 11.659 1.00 98.06 114 TYR A CA 1
ATOM 932 C C . TYR A 1 114 ? -20.207 6.921 12.169 1.00 98.06 114 TYR A C 1
ATOM 934 O O . TYR A 1 114 ? -19.044 6.774 11.804 1.00 98.06 114 TYR A O 1
ATOM 942 N N . GLY A 1 115 ? -20.814 6.007 12.930 1.00 97.12 115 GLY A N 1
ATOM 943 C CA . GLY A 1 115 ? -20.131 4.793 13.398 1.00 97.12 115 GLY A CA 1
ATOM 944 C C . GLY A 1 115 ? -19.522 3.963 12.257 1.00 97.12 115 GLY A C 1
ATOM 945 O O . GLY A 1 115 ? -18.428 3.416 12.384 1.00 97.12 115 GLY A O 1
ATOM 946 N N . TRP A 1 116 ? -20.164 3.956 11.082 1.00 98.06 116 TRP A N 1
ATOM 947 C CA . TRP A 1 116 ? -19.624 3.328 9.868 1.00 98.06 116 TRP A CA 1
ATOM 948 C C . TRP A 1 116 ? -18.315 3.973 9.384 1.00 98.06 116 TRP A C 1
ATOM 950 O O . TRP A 1 116 ? -17.460 3.281 8.834 1.00 98.06 116 TRP A O 1
ATOM 960 N N . LEU A 1 117 ? -18.134 5.281 9.588 1.00 98.06 117 LEU A N 1
ATOM 961 C CA . LEU A 1 117 ? -16.929 6.009 9.196 1.00 98.06 117 LEU A CA 1
ATOM 962 C C . LEU A 1 117 ? -15.774 5.679 10.143 1.00 98.06 117 LEU A C 1
ATOM 964 O O . LEU A 1 117 ? -14.650 5.489 9.686 1.00 98.06 117 LEU A O 1
ATOM 968 N N . HIS A 1 118 ? -16.051 5.533 11.443 1.00 97.25 118 HIS A N 1
ATOM 969 C CA . HIS A 1 118 ? -15.048 5.087 12.419 1.00 97.25 118 HIS A CA 1
ATOM 970 C C . HIS A 1 118 ? -14.562 3.678 12.071 1.00 97.25 118 HIS A C 1
ATOM 972 O O . HIS A 1 118 ? -13.358 3.442 12.000 1.00 97.25 118 HIS A O 1
ATOM 978 N N . LEU A 1 119 ? -15.500 2.772 11.763 1.00 97.25 119 LEU A N 1
ATOM 979 C CA . LEU A 1 119 ? -15.181 1.417 11.315 1.00 97.25 119 LEU A CA 1
ATOM 980 C C . LEU A 1 119 ? -14.403 1.422 9.995 1.00 97.25 119 LEU A C 1
ATOM 982 O O . LEU A 1 119 ? -13.441 0.676 9.868 1.00 97.25 119 LEU A O 1
ATOM 986 N N . THR A 1 120 ? -14.777 2.276 9.037 1.00 97.75 120 THR A N 1
ATOM 987 C CA . THR A 1 120 ? -14.041 2.427 7.770 1.00 97.75 120 THR A CA 1
ATOM 988 C C . THR A 1 120 ? -12.587 2.809 8.035 1.00 97.75 120 THR A C 1
ATOM 990 O O . THR A 1 120 ? -11.693 2.186 7.477 1.00 97.75 120 THR A O 1
ATOM 993 N N . GLY A 1 121 ? -12.343 3.761 8.943 1.00 96.75 121 GLY A N 1
ATOM 994 C CA . GLY A 1 121 ? -10.992 4.113 9.379 1.00 96.75 121 GLY A CA 1
ATOM 995 C C . GLY A 1 121 ? -10.223 2.939 9.982 1.00 96.75 121 GLY A C 1
ATOM 996 O O . GLY A 1 121 ? -9.044 2.774 9.693 1.00 96.75 121 GLY A O 1
ATOM 997 N N . LEU A 1 122 ? -10.892 2.085 10.758 1.00 96.44 122 LEU A N 1
ATOM 998 C CA . LEU A 1 122 ? -10.265 0.906 11.356 1.00 96.44 122 LEU A CA 1
ATOM 999 C C . LEU A 1 122 ? -9.876 -0.153 10.314 1.00 96.44 122 LEU A C 1
ATOM 1001 O O . LEU A 1 122 ? -8.860 -0.815 10.479 1.00 96.44 122 LEU A O 1
ATOM 1005 N N . ILE A 1 123 ? -10.677 -0.338 9.261 1.00 96.06 123 ILE A N 1
ATOM 1006 C CA . ILE A 1 123 ? -10.494 -1.453 8.315 1.00 96.06 123 ILE A CA 1
ATOM 1007 C C . ILE A 1 123 ? -9.861 -1.061 6.976 1.00 96.06 123 ILE A C 1
ATOM 1009 O O . ILE A 1 123 ? -9.619 -1.948 6.158 1.00 96.06 123 ILE A O 1
ATOM 1013 N N . HIS A 1 124 ? -9.620 0.233 6.726 1.00 96.25 124 HIS A N 1
ATOM 1014 C CA . HIS A 1 124 ? -9.218 0.735 5.403 1.00 96.25 124 HIS A CA 1
ATOM 1015 C C . HIS A 1 124 ? -7.966 0.046 4.841 1.00 96.25 124 HIS A C 1
ATOM 1017 O O . HIS A 1 124 ? -7.924 -0.265 3.654 1.00 96.25 124 HIS A O 1
ATOM 1023 N N . ASP A 1 125 ? -7.003 -0.257 5.711 1.00 95.81 125 ASP A N 1
ATOM 1024 C CA . ASP A 1 125 ? -5.703 -0.825 5.357 1.00 95.81 125 ASP A CA 1
ATOM 1025 C C . ASP A 1 125 ? -5.599 -2.338 5.623 1.00 95.81 125 ASP A C 1
ATOM 1027 O O . ASP A 1 125 ? -4.517 -2.916 5.515 1.00 95.81 125 ASP A O 1
ATOM 1031 N N . LEU A 1 126 ? -6.705 -3.046 5.900 1.00 94.38 126 LEU A N 1
ATOM 1032 C CA . LEU A 1 126 ? -6.654 -4.502 6.121 1.00 94.38 126 LEU A CA 1
ATOM 1033 C C . LEU A 1 126 ? -6.142 -5.289 4.906 1.00 94.38 126 LEU A C 1
ATOM 1035 O O . LEU A 1 126 ? -5.655 -6.403 5.068 1.00 94.38 126 LEU A O 1
ATOM 1039 N N . GLY A 1 127 ? -6.183 -4.725 3.697 1.00 93.19 127 GLY A N 1
ATOM 1040 C CA . GLY A 1 127 ? -5.545 -5.325 2.521 1.00 93.19 127 GLY A CA 1
ATOM 1041 C C . GLY A 1 127 ? -4.025 -5.486 2.670 1.00 93.19 127 GLY A C 1
ATOM 1042 O O . GLY A 1 127 ? -3.441 -6.408 2.102 1.00 93.19 127 GLY A O 1
ATOM 1043 N N . LYS A 1 128 ? -3.371 -4.679 3.515 1.00 95.12 128 LYS A N 1
ATOM 1044 C CA . LYS A 1 128 ? -1.916 -4.733 3.722 1.00 95.12 128 LYS A CA 1
ATOM 1045 C C . LYS A 1 128 ? -1.439 -6.073 4.295 1.00 95.12 128 LYS A C 1
ATOM 1047 O O . LYS A 1 128 ? -0.275 -6.428 4.117 1.00 95.12 128 LYS A O 1
ATOM 1052 N N . ILE A 1 129 ? -2.341 -6.886 4.858 1.00 93.31 129 ILE A N 1
ATOM 1053 C CA . ILE A 1 129 ? -2.025 -8.233 5.353 1.00 93.31 129 ILE A CA 1
ATOM 1054 C C . ILE A 1 129 ? -1.519 -9.188 4.266 1.00 93.31 129 ILE A C 1
ATOM 1056 O O . ILE A 1 129 ? -0.901 -10.192 4.610 1.00 93.31 129 ILE A O 1
ATOM 1060 N N . LEU A 1 130 ? -1.739 -8.913 2.970 1.00 93.81 130 LEU A N 1
ATOM 1061 C CA . LEU A 1 130 ? -1.249 -9.794 1.901 1.00 93.81 130 LEU A CA 1
ATOM 1062 C C . LEU A 1 130 ? 0.276 -9.999 1.970 1.00 93.81 130 LEU A C 1
ATOM 1064 O O . LEU A 1 130 ? 0.756 -11.099 1.694 1.00 93.81 130 LEU A O 1
ATOM 1068 N N . THR A 1 131 ? 1.027 -8.985 2.411 1.00 93.69 131 THR A N 1
ATOM 1069 C CA . THR A 1 131 ? 2.481 -9.078 2.597 1.00 93.69 131 THR A CA 1
ATOM 1070 C C . THR A 1 131 ? 2.864 -10.047 3.727 1.00 93.69 131 THR A C 1
ATOM 1072 O O . THR A 1 131 ? 3.501 -11.059 3.430 1.00 93.69 131 THR A O 1
ATOM 1075 N N . PRO A 1 132 ? 2.486 -9.826 5.005 1.00 93.50 132 PRO A N 1
ATOM 1076 C CA . PRO A 1 132 ? 2.830 -10.754 6.084 1.00 93.50 132 PRO A CA 1
ATOM 1077 C C . PRO A 1 132 ? 2.168 -12.135 5.940 1.00 93.50 132 PRO A C 1
ATOM 1079 O O . PRO A 1 132 ? 2.742 -13.125 6.385 1.00 93.50 132 PRO A O 1
ATOM 1082 N N . ALA A 1 133 ? 0.997 -12.236 5.298 1.00 93.62 133 ALA A N 1
ATOM 1083 C CA . ALA A 1 133 ? 0.292 -13.507 5.118 1.00 93.62 133 ALA A CA 1
ATOM 1084 C C . ALA A 1 133 ? 0.902 -14.396 4.023 1.00 93.62 133 ALA A C 1
ATOM 1086 O O . ALA A 1 133 ? 0.934 -15.619 4.171 1.00 93.62 133 ALA A O 1
ATOM 1087 N N . PHE A 1 134 ? 1.343 -13.804 2.907 1.00 93.56 134 PHE A N 1
ATOM 1088 C CA . PHE A 1 134 ? 1.711 -14.556 1.699 1.00 93.56 134 PHE A CA 1
ATOM 1089 C C . PHE A 1 134 ? 3.131 -14.283 1.189 1.00 93.56 134 PHE A C 1
ATOM 1091 O O . PHE A 1 134 ? 3.555 -14.920 0.225 1.00 93.56 134 PHE A O 1
ATOM 1098 N N . GLY A 1 135 ? 3.885 -13.389 1.835 1.00 90.88 135 GLY A N 1
ATOM 1099 C CA . GLY A 1 135 ? 5.264 -13.061 1.463 1.00 90.88 135 GLY A CA 1
ATOM 1100 C C . GLY A 1 135 ? 5.383 -12.206 0.199 1.00 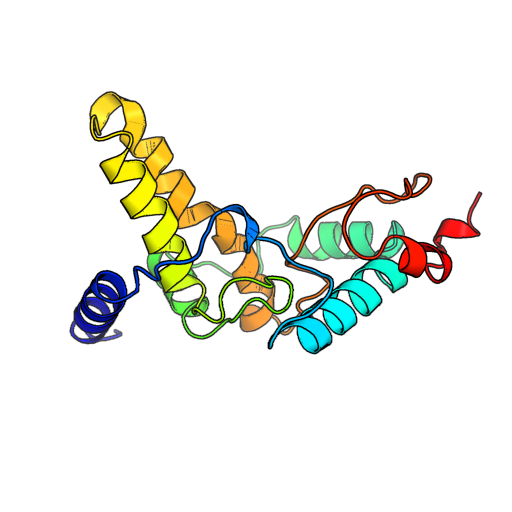90.88 135 GLY A C 1
ATOM 1101 O O . GLY A 1 135 ? 6.458 -12.142 -0.397 1.00 90.88 135 GLY A O 1
ATOM 1102 N N . ASP A 1 136 ? 4.290 -11.570 -0.226 1.00 91.19 136 ASP A N 1
ATOM 1103 C CA . ASP A 1 136 ? 4.305 -10.617 -1.332 1.00 91.19 136 ASP A CA 1
ATOM 1104 C C . ASP A 1 136 ? 5.196 -9.414 -0.984 1.00 91.19 136 ASP A C 1
ATOM 1106 O O . ASP A 1 136 ? 5.252 -8.962 0.156 1.00 91.19 136 ASP A O 1
ATOM 1110 N N . SER A 1 137 ? 5.935 -8.894 -1.966 1.00 95.12 137 SER A N 1
ATOM 1111 C CA . SER A 1 137 ? 6.761 -7.703 -1.740 1.00 95.12 137 SER A CA 1
ATOM 1112 C C . SER A 1 137 ? 5.876 -6.485 -1.467 1.00 95.12 137 SER A C 1
ATOM 1114 O O . SER A 1 137 ? 4.857 -6.319 -2.128 1.00 95.12 137 SER A O 1
ATOM 1116 N N . GLN A 1 138 ? 6.284 -5.585 -0.562 1.00 96.94 138 GLN A N 1
ATOM 1117 C CA . GLN A 1 138 ? 5.460 -4.419 -0.205 1.00 96.94 138 GLN A CA 1
ATOM 1118 C C . GLN A 1 138 ? 5.028 -3.593 -1.427 1.00 96.94 138 GLN A C 1
ATOM 1120 O O . GLN A 1 138 ? 3.875 -3.176 -1.506 1.00 96.94 138 GLN A O 1
ATOM 1125 N N . TRP A 1 139 ? 5.919 -3.411 -2.412 1.00 97.44 139 TRP A N 1
ATOM 1126 C CA . TRP A 1 139 ? 5.651 -2.611 -3.617 1.00 97.44 139 TRP A CA 1
ATOM 1127 C C . TRP A 1 139 ? 4.448 -3.099 -4.434 1.00 97.44 139 TRP A C 1
ATOM 1129 O O . TRP A 1 139 ? 3.892 -2.330 -5.218 1.00 97.44 139 TRP A O 1
ATOM 1139 N N . CYS A 1 140 ? 4.015 -4.352 -4.258 1.00 95.75 140 CYS A N 1
ATOM 1140 C CA . CYS A 1 140 ? 2.822 -4.869 -4.921 1.00 95.75 140 CYS A CA 1
ATOM 1141 C C . CYS A 1 140 ? 1.537 -4.803 -4.087 1.00 95.75 140 CYS A C 1
ATOM 1143 O O . CYS A 1 140 ? 0.532 -5.367 -4.514 1.00 95.75 140 CYS A O 1
ATOM 1145 N N . ASN A 1 141 ? 1.567 -4.166 -2.914 1.00 95.06 141 ASN A N 1
ATOM 1146 C CA . ASN A 1 141 ? 0.463 -4.189 -1.955 1.00 95.06 141 ASN A CA 1
ATOM 1147 C C . ASN A 1 141 ? 0.156 -2.827 -1.303 1.00 95.06 141 ASN A C 1
ATOM 1149 O O . ASN A 1 141 ? -0.995 -2.566 -0.974 1.00 95.06 141 ASN A O 1
ATOM 1153 N N . VAL A 1 142 ? 1.160 -1.967 -1.107 1.00 96.69 142 VAL A N 1
ATOM 1154 C CA . VAL A 1 142 ? 1.002 -0.648 -0.459 1.00 96.69 142 VAL A CA 1
ATOM 1155 C C . VAL A 1 142 ? 1.423 0.494 -1.390 1.00 96.69 142 VAL A C 1
ATOM 1157 O O . VAL A 1 142 ? 1.702 0.256 -2.568 1.00 96.69 142 VAL A O 1
ATOM 1160 N N . GLY A 1 143 ? 1.481 1.716 -0.858 1.00 96.62 143 GLY A N 1
ATOM 1161 C CA . GLY A 1 143 ? 1.883 2.921 -1.576 1.00 96.62 143 GLY A CA 1
ATOM 1162 C C . GLY A 1 143 ? 0.797 3.527 -2.446 1.00 96.62 143 GLY A C 1
ATOM 1163 O O . GLY A 1 143 ? -0.298 2.981 -2.609 1.00 96.62 143 GLY A O 1
ATOM 1164 N N . ASP A 1 144 ? 1.131 4.679 -3.016 1.00 96.94 144 ASP A N 1
ATOM 1165 C CA . ASP A 1 144 ? 0.256 5.352 -3.959 1.00 96.94 144 ASP A CA 1
ATOM 1166 C C . ASP A 1 144 ? -0.001 4.477 -5.186 1.00 96.94 144 ASP A C 1
ATOM 1168 O O . ASP A 1 144 ? 0.811 3.633 -5.580 1.00 96.94 144 ASP A O 1
ATOM 1172 N N . THR A 1 145 ? -1.172 4.672 -5.787 1.00 96.69 145 THR A N 1
ATOM 1173 C CA . THR A 1 145 ? -1.629 3.879 -6.929 1.00 96.69 145 THR A CA 1
ATOM 1174 C C . THR A 1 145 ? -1.681 4.723 -8.191 1.00 96.69 145 THR A C 1
ATOM 1176 O O . THR A 1 145 ? -1.947 5.924 -8.158 1.00 96.69 145 THR A O 1
ATOM 1179 N N . PHE A 1 146 ? -1.452 4.073 -9.327 1.00 96.62 146 PHE A N 1
ATOM 1180 C CA . PHE A 1 146 ? -1.528 4.674 -10.652 1.00 96.62 146 PHE A CA 1
ATOM 1181 C C . PHE A 1 146 ? -2.163 3.679 -11.633 1.00 96.62 146 PHE A C 1
ATOM 1183 O O . PHE A 1 146 ? -2.086 2.463 -11.425 1.00 96.62 146 PHE A O 1
ATOM 1190 N N . PRO A 1 147 ? -2.830 4.164 -12.693 1.00 96.12 147 PRO A N 1
ATOM 1191 C CA . PRO A 1 147 ? -3.427 3.289 -13.692 1.00 96.12 147 PRO A CA 1
ATOM 1192 C C . PRO A 1 147 ? -2.348 2.587 -14.531 1.00 96.12 147 PRO A C 1
ATOM 1194 O O . PRO A 1 147 ? -1.373 3.208 -14.947 1.00 96.12 147 PRO A O 1
ATOM 1197 N N . VAL A 1 148 ? -2.555 1.300 -14.815 1.00 96.44 148 VAL A N 1
ATOM 1198 C CA . VAL A 1 148 ? -1.741 0.494 -15.745 1.00 96.44 148 VAL A CA 1
ATOM 1199 C C . VAL A 1 148 ? -2.520 0.196 -17.028 1.00 96.44 148 VAL A C 1
ATOM 1201 O O . VAL A 1 148 ? -3.751 0.257 -17.044 1.00 96.44 148 VAL A O 1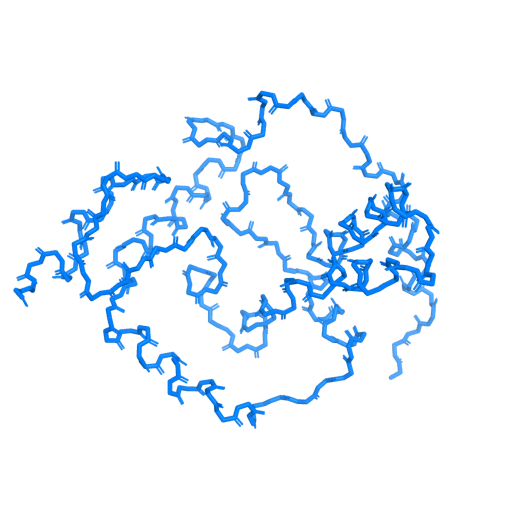
ATOM 1204 N N . GLY A 1 149 ? -1.817 -0.143 -18.112 1.00 95.06 149 GLY A N 1
ATOM 1205 C CA . GLY A 1 149 ? -2.434 -0.357 -19.431 1.00 95.06 149 GLY A CA 1
ATOM 1206 C C . GLY A 1 149 ? -2.810 0.942 -20.159 1.00 95.06 149 GLY A C 1
ATOM 1207 O O . GLY A 1 149 ? -3.567 0.918 -21.128 1.00 95.06 149 GLY A O 1
ATOM 1208 N N . CYS A 1 150 ? -2.291 2.077 -19.694 1.00 94.56 150 CYS A N 1
ATOM 1209 C CA . CYS A 1 150 ? -2.358 3.372 -20.360 1.00 94.56 150 CYS A CA 1
ATOM 1210 C C . CYS A 1 150 ? -1.015 4.101 -20.222 1.00 94.56 150 CYS A C 1
ATOM 1212 O O . CYS A 1 150 ? -0.095 3.611 -19.569 1.00 94.56 150 CYS A O 1
ATOM 1214 N N . ILE A 1 151 ? -0.905 5.287 -20.823 1.00 93.00 151 ILE A N 1
ATOM 1215 C CA . ILE A 1 151 ? 0.262 6.145 -20.614 1.00 93.00 151 ILE A CA 1
ATOM 1216 C C . ILE A 1 151 ? 0.355 6.563 -19.140 1.00 93.00 151 ILE A C 1
ATOM 1218 O O . ILE A 1 151 ? -0.653 6.942 -18.541 1.00 93.00 151 ILE A O 1
ATOM 1222 N N . PHE A 1 152 ? 1.560 6.517 -18.572 1.00 94.38 152 PHE A N 1
ATOM 1223 C CA . PHE A 1 152 ? 1.806 7.048 -17.235 1.00 94.38 152 PHE A CA 1
ATOM 1224 C C . PHE A 1 152 ? 1.919 8.572 -17.302 1.00 94.38 152 PHE A C 1
ATOM 1226 O O . PHE A 1 152 ? 2.778 9.125 -17.998 1.00 94.38 152 PHE A O 1
ATOM 1233 N N . GLU A 1 153 ? 1.039 9.267 -16.585 1.00 90.12 153 GLU A N 1
ATOM 1234 C CA . GLU A 1 153 ? 1.189 10.703 -16.375 1.00 90.12 153 GLU A CA 1
ATOM 1235 C C . GLU A 1 153 ? 2.418 10.972 -15.497 1.00 90.12 153 GLU A C 1
ATOM 1237 O O . GLU A 1 153 ? 2.704 10.233 -14.556 1.00 90.12 153 GLU A O 1
ATOM 1242 N N . ARG A 1 154 ? 3.158 12.052 -15.780 1.00 89.31 154 ARG A N 1
ATOM 1243 C CA . ARG A 1 154 ? 4.323 12.454 -14.970 1.00 89.31 154 ARG A CA 1
ATOM 1244 C C . ARG A 1 154 ? 3.892 13.245 -13.735 1.00 89.31 154 ARG A C 1
ATOM 1246 O O . ARG A 1 154 ? 4.256 14.409 -13.579 1.00 89.31 154 ARG A O 1
ATOM 1253 N N . VAL A 1 155 ? 3.077 12.615 -12.899 1.00 89.25 155 VAL A N 1
ATOM 1254 C CA . VAL A 1 155 ? 2.540 13.162 -11.649 1.00 89.25 155 VAL A CA 1
ATOM 1255 C C . VAL A 1 155 ? 2.698 12.143 -10.525 1.00 89.25 155 VAL A C 1
ATOM 1257 O O . VAL A 1 155 ? 2.809 10.948 -10.783 1.00 89.25 155 VAL A O 1
ATOM 1260 N N . GLY A 1 156 ? 2.690 12.621 -9.282 1.00 89.81 156 GLY A N 1
ATOM 1261 C CA . GLY A 1 156 ? 2.869 11.781 -8.099 1.00 89.81 156 GLY A CA 1
ATOM 1262 C C . GLY A 1 156 ? 4.329 11.655 -7.670 1.00 89.81 156 GLY A C 1
ATOM 1263 O O . GLY A 1 156 ? 5.166 12.498 -7.999 1.00 89.81 156 GLY A O 1
ATOM 1264 N N . VAL A 1 157 ? 4.602 10.620 -6.884 1.00 94.88 157 VAL A N 1
ATOM 1265 C CA . VAL A 1 157 ? 5.917 10.329 -6.307 1.00 94.88 157 VAL A CA 1
ATOM 1266 C C . VAL A 1 157 ? 6.841 9.766 -7.395 1.00 94.88 157 VAL A C 1
ATOM 1268 O O . VAL A 1 157 ? 6.391 8.977 -8.211 1.00 94.88 157 VAL A O 1
ATOM 1271 N N . PHE A 1 158 ? 8.105 10.202 -7.459 1.00 96.50 158 PHE A N 1
ATOM 1272 C CA . PHE A 1 158 ? 9.157 9.743 -8.398 1.00 96.50 158 PHE A CA 1
ATOM 1273 C C . PHE A 1 158 ? 8.691 9.304 -9.814 1.00 96.50 158 PHE A C 1
ATOM 1275 O O . PHE A 1 158 ? 8.980 8.174 -10.245 1.00 96.50 158 PHE A O 1
ATOM 1282 N N . PRO A 1 159 ? 7.973 10.162 -10.571 1.00 96.50 159 PRO A N 1
ATOM 1283 C CA . PRO A 1 159 ? 7.412 9.802 -11.875 1.00 96.50 159 PRO A CA 1
ATOM 1284 C C . PRO A 1 159 ? 8.477 9.484 -12.938 1.00 96.50 159 PRO A C 1
ATOM 1286 O O . PRO A 1 159 ? 8.189 8.849 -13.950 1.00 96.50 159 PRO A O 1
ATOM 1289 N N . GLU A 1 160 ? 9.725 9.904 -12.744 1.00 96.69 160 GLU A N 1
ATOM 1290 C CA . GLU A 1 160 ? 10.862 9.545 -13.591 1.00 96.69 160 GLU A CA 1
ATOM 1291 C C . GLU A 1 160 ? 11.139 8.034 -13.627 1.00 96.69 160 GLU A C 1
ATOM 1293 O O . GLU A 1 160 ? 11.674 7.527 -14.613 1.00 96.69 160 GLU A O 1
ATOM 1298 N N . TYR A 1 161 ? 10.750 7.276 -12.598 1.00 97.50 161 TYR A N 1
ATOM 1299 C CA . TYR A 1 161 ? 10.982 5.832 -12.582 1.00 97.50 161 TYR A CA 1
ATOM 1300 C C . TYR A 1 161 ? 10.076 5.060 -13.540 1.00 97.50 161 TYR A C 1
ATOM 1302 O O . TYR A 1 161 ? 10.460 3.968 -13.964 1.00 97.50 161 TYR A O 1
ATOM 1310 N N . PHE A 1 162 ? 8.957 5.648 -13.977 1.00 96.94 162 PHE A N 1
ATOM 1311 C CA . PHE A 1 162 ? 8.116 5.067 -15.024 1.00 96.94 162 PHE A CA 1
ATOM 1312 C C . PHE A 1 162 ? 8.869 4.857 -16.341 1.00 96.94 162 PHE A C 1
ATOM 1314 O O . PHE A 1 162 ? 8.550 3.923 -17.071 1.00 96.94 162 PHE A O 1
ATOM 1321 N N . ASP A 1 163 ? 9.927 5.630 -16.617 1.00 95.69 163 ASP A N 1
ATOM 1322 C CA . ASP A 1 163 ? 10.750 5.476 -17.827 1.00 95.69 163 ASP A CA 1
ATOM 1323 C C . ASP A 1 163 ? 11.451 4.102 -17.915 1.00 95.69 163 ASP A C 1
ATOM 1325 O O . ASP A 1 163 ? 11.878 3.674 -18.993 1.00 95.69 163 ASP A O 1
ATOM 1329 N N . HIS A 1 164 ? 11.543 3.385 -16.792 1.00 96.75 164 HIS A N 1
ATOM 1330 C CA . HIS A 1 164 ? 12.105 2.038 -16.712 1.00 96.75 164 HIS A CA 1
ATOM 1331 C C . HIS A 1 164 ? 11.048 0.926 -16.775 1.00 96.75 164 HIS A C 1
ATOM 1333 O O . HIS A 1 164 ? 11.419 -0.245 -16.875 1.00 96.75 164 HIS A O 1
ATOM 1339 N N . ASN A 1 165 ? 9.756 1.261 -16.737 1.00 97.62 165 ASN A N 1
ATOM 1340 C CA . ASN A 1 165 ? 8.679 0.284 -16.846 1.00 97.62 165 ASN A CA 1
ATOM 1341 C C . ASN A 1 165 ? 8.594 -0.254 -18.289 1.00 97.62 165 ASN A C 1
ATOM 1343 O O . ASN A 1 165 ? 8.591 0.538 -19.239 1.00 97.62 165 ASN A O 1
ATOM 1347 N N . PRO A 1 166 ? 8.520 -1.579 -18.503 1.00 97.12 166 PRO A N 1
ATOM 1348 C CA . PRO A 1 166 ? 8.406 -2.142 -19.847 1.00 97.12 166 PRO A CA 1
ATOM 1349 C C . PRO A 1 166 ? 7.127 -1.716 -20.592 1.00 97.12 166 PRO A C 1
ATOM 1351 O O . PRO A 1 166 ? 7.183 -1.587 -21.817 1.00 97.12 166 PRO A O 1
ATOM 1354 N N . ASP A 1 167 ? 6.025 -1.426 -19.892 1.00 97.06 167 ASP A N 1
ATOM 1355 C CA . ASP A 1 167 ? 4.753 -1.023 -20.512 1.00 97.06 167 ASP A CA 1
ATOM 1356 C C . ASP A 1 167 ? 4.848 0.343 -21.208 1.00 97.06 167 ASP A C 1
ATOM 1358 O O . ASP A 1 167 ? 4.126 0.585 -22.169 1.00 97.06 167 ASP A O 1
ATOM 1362 N N . MET A 1 168 ? 5.815 1.200 -20.847 1.00 93.31 168 MET A N 1
ATOM 1363 C CA . MET A 1 168 ? 6.075 2.462 -21.567 1.00 93.31 168 MET A CA 1
ATOM 1364 C C . MET A 1 168 ? 6.506 2.259 -23.026 1.00 93.31 168 MET A C 1
ATOM 1366 O O . MET A 1 168 ? 6.505 3.202 -23.818 1.00 93.31 168 MET A O 1
ATOM 1370 N N . LYS A 1 169 ? 6.922 1.040 -23.383 1.00 91.19 169 LYS A N 1
ATOM 1371 C CA . LYS A 1 169 ? 7.320 0.656 -24.743 1.00 91.19 169 LYS A CA 1
ATOM 1372 C C . LYS A 1 169 ? 6.253 -0.188 -25.441 1.00 91.19 169 LYS A C 1
ATOM 1374 O O . LYS A 1 169 ? 6.471 -0.578 -26.590 1.00 91.19 169 LYS A O 1
ATOM 1379 N N . HIS A 1 170 ? 5.145 -0.488 -24.765 1.00 87.94 170 HIS A N 1
ATOM 1380 C CA . HIS A 1 170 ? 4.054 -1.276 -25.311 1.00 87.94 170 HIS A CA 1
ATOM 1381 C C . HIS A 1 170 ? 3.002 -0.337 -25.933 1.00 87.94 170 HIS A C 1
ATOM 1383 O O . HIS A 1 170 ? 2.475 0.517 -25.222 1.00 87.94 170 HIS A O 1
ATOM 1389 N N . PRO A 1 171 ? 2.730 -0.442 -27.249 1.00 78.12 171 PRO A N 1
ATOM 1390 C CA . PRO A 1 171 ? 1.737 0.393 -27.922 1.00 78.12 171 PRO A CA 1
ATOM 1391 C C . PRO A 1 171 ? 0.300 0.046 -27.521 1.00 78.12 171 PRO A C 1
ATOM 1393 O O . PRO A 1 171 ? 0.068 -1.103 -27.068 1.00 78.12 171 PRO A O 1
#

Nearest PDB structures (foldseek):
  2huo-assembly1_A  TM=9.633E-01  e=1.533E-09  Mus musculus
  2ibn-assembly1_A  TM=9.431E-01  e=1.117E-07  Homo sapiens
  2ibn-assembly2_B  TM=9.426E-01  e=1.634E-07  Homo sapiens

Secondary structure (DSSP, 8-state):
---THHHHHHHHHHHT------GGGTT--SSSTTHHHHHHHHHHHHHH--HHHHHHHHHHHTT--S----HHHHHHHTTT---TT-SS----HHHHHHHHHHHHHHHS--HHHHHHHHHHHHHTTGGGGHHHHH---GGGTSS----SSSPPPS-SS-GGGGGG-GGGG--

Solvent-accessible surface area (backbone atoms only — not comparable to full-atom values): 10343 Å² total; per-residue (Å²): 138,83,62,81,69,58,61,56,50,53,55,57,58,56,74,72,64,81,72,91,71,57,80,88,68,53,84,50,86,87,56,69,96,42,34,71,53,26,52,52,30,50,45,51,25,39,38,60,67,34,45,69,52,52,53,51,51,45,70,73,52,73,76,69,77,87,74,88,72,57,75,65,58,49,38,57,61,21,56,78,41,58,58,54,55,49,59,77,55,82,58,31,44,36,56,52,20,51,51,43,15,53,51,42,36,69,76,43,68,55,51,94,83,32,43,69,56,24,51,45,36,47,52,70,63,59,70,53,35,51,30,79,73,70,70,47,62,60,53,82,64,54,62,88,85,78,77,62,84,60,84,78,68,86,60,80,80,73,39,74,37,40,80,66,18,69,60,79,75,55,133

Sequence (171 aa):
MINNKDNASILQTFCDLSATKKVEDFYNHTDGPRFNTVEKFYYNQHTQQTYDFAMSKMKNYENMNKLVLDPWDALELGGSFVDDSDPDTELDQIFHSFQVAESLRKAFPDEDKYGWLHLTGLIHDLGKILTPAFGDSQWCNVGDTFPVGCIFERVGVFPEYFDHNPDMKHP

pLDDT: mean 88.6, std 14.8, range [32.03, 98.56]

Foldseek 3Di:
DPDPVVVVVLVVVLVVPPDPDDPVRFPDQPDDPLNVLQVVLVLCLLAPDAPVVVVVVCVVPVVVPQDDDDLVVLLVLQQCDAQSNGRDDRHRV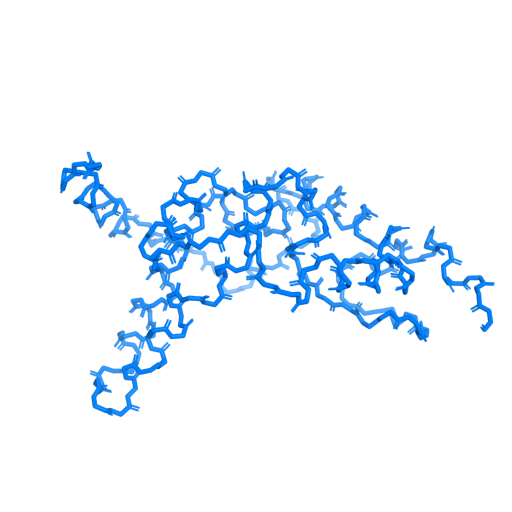SSQLQVQLVVQCVVPVPCVVCVVVSVCSNCVQSQQSCCSVPVDDSSVGDHDDDDHPDDGDCDDHPSVSNVNHPSNVPD

Mean predicted aligned error: 6.27 Å